Protein AF-A0A9W5MYP1-F1 (afdb_monomer_lite)

Structure (mmCIF, N/CA/C/O backbone):
data_AF-A0A9W5MYP1-F1
#
_entry.id   AF-A0A9W5MYP1-F1
#
loop_
_atom_site.group_PDB
_atom_site.id
_atom_site.type_symbol
_atom_site.label_atom_id
_atom_site.label_alt_id
_atom_site.label_comp_id
_atom_site.label_asym_id
_atom_site.label_entity_id
_atom_site.label_seq_id
_atom_site.pdbx_PDB_ins_code
_atom_site.Cartn_x
_atom_site.Cartn_y
_atom_site.Cartn_z
_atom_site.occupancy
_atom_site.B_iso_or_equiv
_atom_site.auth_seq_id
_atom_site.auth_comp_id
_atom_site.auth_asym_id
_atom_site.auth_atom_id
_atom_site.pdbx_PDB_model_num
ATOM 1 N N . MET A 1 1 ? 9.609 -10.926 -17.721 1.00 59.53 1 MET A N 1
ATOM 2 C CA . MET A 1 1 ? 8.706 -9.808 -17.375 1.00 59.53 1 MET A CA 1
ATOM 3 C C . MET A 1 1 ? 7.378 -10.459 -17.028 1.00 59.53 1 MET A C 1
ATOM 5 O O . MET A 1 1 ? 7.058 -11.443 -17.684 1.00 59.53 1 MET A O 1
ATOM 9 N N . GLY A 1 2 ? 6.743 -10.070 -15.922 1.00 81.56 2 GLY A N 1
ATOM 10 C CA . GLY A 1 2 ? 5.515 -10.714 -15.462 1.00 81.56 2 GLY A CA 1
ATOM 11 C C . GLY A 1 2 ? 4.616 -9.773 -14.664 1.00 81.56 2 GLY A C 1
ATOM 12 O O . GLY A 1 2 ? 4.998 -8.646 -14.314 1.00 81.56 2 GLY A O 1
ATOM 13 N N . VAL A 1 3 ? 3.428 -10.284 -14.363 1.00 90.88 3 VAL A N 1
ATOM 14 C CA . VAL A 1 3 ? 2.379 -9.651 -13.561 1.00 90.88 3 VAL A CA 1
ATOM 15 C C . VAL A 1 3 ? 2.261 -10.429 -12.252 1.00 90.88 3 VAL A C 1
ATOM 17 O O . VAL A 1 3 ? 2.368 -11.656 -12.259 1.00 90.88 3 VAL A O 1
ATOM 20 N N . VAL A 1 4 ? 2.078 -9.734 -11.129 1.00 93.31 4 VAL A N 1
ATOM 21 C CA . VAL A 1 4 ? 1.763 -10.394 -9.854 1.00 93.31 4 VAL A CA 1
ATOM 22 C C . VAL A 1 4 ? 0.317 -10.868 -9.914 1.00 93.31 4 VAL A C 1
ATOM 24 O O . VAL A 1 4 ? -0.579 -10.055 -10.133 1.00 93.31 4 VAL A O 1
ATOM 27 N N . VAL A 1 5 ? 0.095 -12.165 -9.718 1.00 93.94 5 VAL A N 1
ATOM 28 C CA . VAL A 1 5 ? -1.246 -12.747 -9.605 1.00 93.94 5 VAL A CA 1
ATOM 29 C C . VAL A 1 5 ? -1.619 -12.772 -8.131 1.00 93.94 5 VAL A C 1
ATOM 31 O O . VAL A 1 5 ? -0.895 -13.348 -7.323 1.00 93.94 5 VAL A O 1
ATOM 34 N N . PHE A 1 6 ? -2.723 -12.122 -7.776 1.00 94.44 6 PHE A N 1
ATOM 35 C CA . PHE A 1 6 ? -3.171 -12.058 -6.392 1.00 94.44 6 PHE A CA 1
ATOM 36 C C . PHE A 1 6 ? -3.634 -13.429 -5.884 1.00 94.44 6 PHE A C 1
ATOM 38 O O . PHE A 1 6 ? -4.439 -14.095 -6.535 1.00 94.44 6 PHE A O 1
ATOM 45 N N . ASN A 1 7 ? -3.144 -13.823 -4.705 1.00 94.75 7 ASN A N 1
ATOM 46 C CA . ASN A 1 7 ? -3.626 -14.985 -3.969 1.00 94.75 7 ASN A CA 1
ATOM 47 C C . ASN A 1 7 ? -4.277 -14.537 -2.643 1.00 94.75 7 ASN A C 1
ATOM 49 O O . ASN A 1 7 ? -3.558 -14.109 -1.730 1.00 94.75 7 ASN A O 1
ATOM 53 N N . PRO A 1 8 ? -5.613 -14.656 -2.506 1.00 94.44 8 PRO A N 1
ATOM 54 C CA . PRO A 1 8 ? -6.326 -14.310 -1.279 1.00 94.44 8 PRO A CA 1
ATOM 55 C C . PRO A 1 8 ? -5.826 -15.055 -0.037 1.00 94.44 8 PRO A C 1
ATOM 57 O O . PRO A 1 8 ? -5.779 -14.469 1.045 1.00 94.44 8 PRO A O 1
ATOM 60 N N . ASP A 1 9 ? -5.424 -16.319 -0.176 1.00 95.19 9 ASP A N 1
ATOM 61 C CA . ASP A 1 9 ? -5.017 -17.141 0.965 1.00 95.19 9 ASP A CA 1
ATOM 62 C C . ASP A 1 9 ? -3.676 -16.670 1.531 1.00 95.19 9 ASP A C 1
ATOM 64 O O . ASP A 1 9 ? -3.543 -16.501 2.740 1.00 95.19 9 ASP A O 1
ATOM 68 N N . THR A 1 10 ? -2.726 -16.304 0.666 1.00 93.88 10 THR A N 1
ATOM 69 C CA . THR A 1 10 ? -1.453 -15.702 1.091 1.00 93.88 10 THR A CA 1
ATOM 70 C C . THR A 1 10 ? -1.673 -14.387 1.840 1.00 93.88 10 THR A C 1
ATOM 72 O O . THR A 1 10 ? -1.019 -14.124 2.849 1.00 93.88 10 THR A O 1
ATOM 75 N N . PHE A 1 11 ? -2.621 -13.557 1.393 1.00 94.75 11 PHE A N 1
ATOM 76 C CA . PHE A 1 11 ? -2.950 -12.322 2.106 1.00 94.75 11 PHE A CA 1
ATOM 77 C C . PHE A 1 11 ? -3.516 -12.602 3.504 1.00 94.75 11 PHE A C 1
ATOM 79 O O . PHE A 1 11 ? -3.139 -11.927 4.462 1.00 94.75 11 PHE A O 1
ATOM 86 N N . ARG A 1 12 ? -4.378 -13.615 3.637 1.00 95.50 12 ARG A N 1
ATOM 87 C CA . ARG A 1 12 ? -4.944 -14.042 4.927 1.00 95.50 12 ARG A CA 1
ATOM 88 C C . ARG A 1 12 ? -3.900 -14.659 5.853 1.00 95.50 12 ARG A C 1
ATOM 90 O O . ARG A 1 12 ? -3.951 -14.412 7.050 1.00 95.50 12 ARG A O 1
ATOM 97 N N . GLU A 1 13 ? -2.941 -15.412 5.325 1.00 95.44 13 GLU A N 1
ATOM 98 C CA . GLU A 1 13 ? -1.829 -15.959 6.113 1.00 95.44 13 GLU A CA 1
ATOM 99 C C . GLU A 1 13 ? -0.949 -14.848 6.700 1.00 95.44 13 GLU A C 1
ATOM 101 O O . GLU A 1 13 ? -0.557 -14.907 7.866 1.00 95.44 13 GLU A O 1
ATOM 106 N N . ILE A 1 14 ? -0.668 -13.807 5.911 1.00 94.31 14 ILE A N 1
ATOM 107 C CA . ILE A 1 14 ? 0.132 -12.653 6.349 1.00 94.31 14 ILE A CA 1
ATOM 108 C C . ILE A 1 14 ? -0.661 -11.763 7.315 1.00 94.31 14 ILE A C 1
ATOM 110 O O . ILE A 1 14 ? -0.094 -11.203 8.257 1.00 94.31 14 ILE A O 1
ATOM 114 N N . TYR A 1 15 ? -1.968 -11.625 7.091 1.00 94.69 15 TYR A N 1
ATOM 115 C CA . TYR A 1 15 ? -2.864 -10.785 7.880 1.00 94.69 15 TYR A CA 1
ATOM 116 C C . TYR A 1 15 ? -4.089 -11.584 8.367 1.00 94.69 15 TYR A C 1
ATOM 118 O O . TYR A 1 15 ? -5.184 -11.430 7.811 1.00 94.69 15 TYR A O 1
ATOM 126 N N . PRO A 1 16 ? -3.936 -12.394 9.436 1.00 94.81 16 PRO A N 1
ATOM 127 C CA . PRO A 1 16 ? -4.977 -13.311 9.912 1.00 94.81 16 PRO A CA 1
ATOM 128 C C . PRO A 1 16 ? -6.305 -12.646 10.282 1.00 94.81 16 PRO A C 1
ATOM 130 O O . PRO A 1 16 ? -7.350 -13.290 10.243 1.00 94.81 16 PRO A O 1
ATOM 133 N N . GLN A 1 17 ? -6.301 -11.346 10.590 1.00 92.00 17 GLN A N 1
ATOM 134 C CA . GLN A 1 17 ? -7.518 -10.590 10.888 1.00 92.00 17 GLN A CA 1
ATOM 135 C C . GLN A 1 17 ? -8.503 -10.490 9.707 1.00 92.00 17 GLN A C 1
ATOM 137 O O . GLN A 1 17 ? -9.657 -10.133 9.915 1.00 92.00 17 GLN A O 1
ATOM 142 N N . PHE A 1 18 ? -8.075 -10.806 8.479 1.00 93.81 18 PHE A N 1
ATOM 143 C CA . PHE A 1 18 ? -8.933 -10.804 7.288 1.00 93.81 18 PHE A CA 1
ATOM 144 C C . PHE A 1 18 ? -9.399 -12.202 6.864 1.00 93.81 18 PHE A C 1
ATOM 146 O O . PHE A 1 18 ? -9.882 -12.361 5.740 1.00 93.81 18 PHE A O 1
ATOM 153 N N . VAL A 1 19 ? -9.280 -13.217 7.728 1.00 94.50 19 VAL A N 1
ATOM 154 C CA . VAL A 1 19 ? -9.693 -14.595 7.406 1.00 94.50 19 VAL A CA 1
ATOM 155 C C . VAL A 1 19 ? -11.155 -14.673 6.944 1.00 94.50 19 VAL A C 1
ATOM 157 O O . VAL A 1 19 ? -11.438 -15.302 5.927 1.00 94.50 19 VAL A O 1
ATOM 160 N N . ASP A 1 20 ? -12.048 -13.923 7.593 1.00 92.75 20 ASP A N 1
ATOM 161 C CA . ASP A 1 20 ? -13.484 -13.885 7.278 1.00 92.75 20 ASP A CA 1
ATOM 162 C C . ASP A 1 20 ? -13.844 -12.869 6.179 1.00 92.75 20 ASP A C 1
ATOM 164 O O . ASP A 1 20 ? -15.011 -12.694 5.824 1.00 92.75 20 ASP A O 1
ATOM 168 N N . THR A 1 21 ? -12.855 -12.159 5.625 1.00 93.12 21 THR A N 1
ATOM 169 C CA . THR A 1 21 ? -13.111 -11.157 4.585 1.00 93.12 21 THR A CA 1
ATOM 170 C C . THR A 1 21 ? -13.439 -11.847 3.258 1.00 93.12 21 THR A C 1
ATOM 172 O O . THR A 1 21 ? -12.641 -12.664 2.784 1.00 93.12 21 THR A O 1
ATOM 175 N N . PRO A 1 22 ? -14.577 -11.520 2.613 1.00 94.00 22 PRO A N 1
ATOM 176 C CA . PRO A 1 22 ? -14.968 -12.151 1.357 1.00 94.00 22 PRO A CA 1
ATOM 177 C C . PRO A 1 22 ? -13.987 -11.805 0.232 1.00 94.00 22 PRO A C 1
ATOM 179 O O . PRO A 1 22 ? -13.512 -10.671 0.147 1.00 94.00 22 PRO A O 1
ATOM 182 N N . ASN A 1 23 ? -13.747 -12.758 -0.678 1.00 94.44 23 ASN A N 1
ATOM 183 C CA . ASN A 1 23 ? -12.794 -12.591 -1.786 1.00 94.44 23 ASN A CA 1
ATOM 184 C C . ASN A 1 23 ? -13.077 -11.331 -2.614 1.00 94.44 23 ASN A C 1
ATOM 186 O O . ASN A 1 23 ? -12.154 -10.592 -2.916 1.00 94.44 23 ASN A O 1
ATOM 190 N N . VAL A 1 24 ? -14.353 -11.014 -2.860 1.00 93.62 24 VAL A N 1
ATOM 191 C CA . VAL A 1 24 ? -14.766 -9.807 -3.599 1.00 93.62 24 VAL A CA 1
ATOM 192 C C . VAL A 1 24 ? -14.184 -8.523 -2.995 1.00 93.62 24 VAL A C 1
ATOM 194 O O . VAL A 1 24 ? -13.802 -7.614 -3.727 1.00 93.62 24 VAL A O 1
ATOM 197 N N . ARG A 1 25 ? -14.091 -8.434 -1.661 1.00 93.12 25 ARG A N 1
ATOM 198 C CA . ARG A 1 25 ? -13.509 -7.266 -0.985 1.00 93.12 25 ARG A CA 1
ATOM 199 C C . ARG A 1 25 ? -11.982 -7.249 -1.103 1.00 93.12 25 ARG A C 1
ATOM 201 O O . ARG A 1 25 ? -11.408 -6.185 -1.305 1.00 93.12 25 ARG A O 1
ATOM 208 N N . LEU A 1 26 ? -11.336 -8.412 -1.021 1.00 95.00 26 LEU A N 1
ATOM 209 C CA . LEU A 1 26 ? -9.889 -8.531 -1.224 1.00 95.00 26 LEU A CA 1
ATOM 210 C C . LEU A 1 26 ? -9.494 -8.160 -2.661 1.00 95.00 26 LEU A C 1
ATOM 212 O O . LEU A 1 26 ? -8.566 -7.378 -2.853 1.00 95.00 26 LEU A O 1
ATOM 216 N N . ASP A 1 27 ? -10.246 -8.643 -3.649 1.00 95.19 27 ASP A N 1
ATOM 217 C CA . ASP A 1 27 ? -10.046 -8.332 -5.067 1.00 95.19 27 ASP A CA 1
ATOM 218 C C . ASP A 1 27 ? -10.239 -6.837 -5.343 1.00 95.19 27 ASP A C 1
ATOM 220 O O . ASP A 1 27 ? -9.474 -6.235 -6.097 1.00 95.19 27 ASP A O 1
ATOM 224 N N . TRP A 1 28 ? -11.219 -6.210 -4.685 1.00 94.69 28 TRP A N 1
ATOM 225 C CA . TRP A 1 28 ? -11.437 -4.768 -4.769 1.00 94.69 28 TRP A CA 1
ATOM 226 C 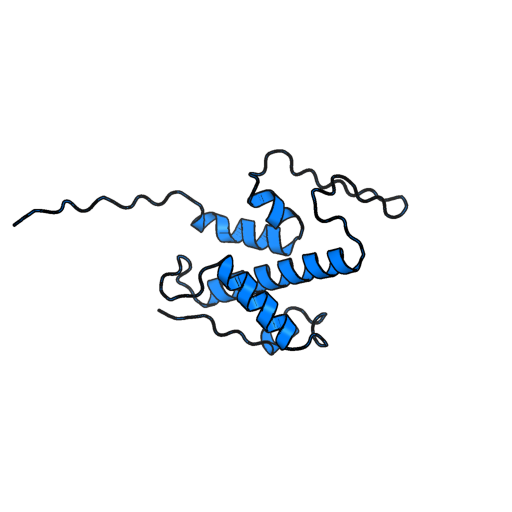C . TRP A 1 28 ? -10.221 -3.972 -4.277 1.00 94.69 28 TRP A C 1
ATOM 228 O O . TRP A 1 28 ? -9.723 -3.095 -4.989 1.00 94.69 28 TRP A O 1
ATOM 238 N N . TRP A 1 29 ? -9.691 -4.303 -3.097 1.00 95.69 29 TRP A N 1
ATOM 239 C CA . TRP A 1 29 ? -8.489 -3.647 -2.575 1.00 95.69 29 TRP A CA 1
ATOM 240 C C . TRP A 1 29 ? -7.252 -3.920 -3.428 1.00 95.69 29 TRP A C 1
ATOM 242 O O . TRP A 1 29 ? -6.419 -3.025 -3.588 1.00 95.69 29 TRP A O 1
ATOM 252 N N . PHE A 1 30 ? -7.121 -5.123 -3.993 1.00 97.00 30 PHE A N 1
ATOM 253 C CA . PHE A 1 30 ? -6.023 -5.439 -4.903 1.00 97.00 30 PHE A CA 1
ATOM 254 C C . PHE A 1 30 ? -6.097 -4.584 -6.172 1.00 97.00 30 PHE A C 1
ATOM 256 O O . PHE A 1 30 ? -5.123 -3.911 -6.505 1.00 97.00 30 PHE A O 1
ATOM 263 N N . ALA A 1 31 ? -7.267 -4.500 -6.810 1.00 95.88 31 ALA A N 1
ATOM 264 C CA . ALA A 1 31 ? -7.473 -3.655 -7.984 1.00 95.88 31 ALA A CA 1
ATOM 265 C C . ALA A 1 31 ? -7.155 -2.178 -7.690 1.00 95.88 31 ALA A C 1
ATOM 267 O O . ALA A 1 31 ? -6.500 -1.501 -8.484 1.00 95.88 31 ALA A O 1
ATOM 268 N N . GLN A 1 32 ? -7.549 -1.669 -6.517 1.00 94.19 32 GLN A N 1
ATOM 269 C CA . GLN A 1 32 ? -7.169 -0.324 -6.076 1.00 94.19 32 GLN A CA 1
ATOM 270 C C . GLN A 1 32 ? -5.650 -0.187 -5.887 1.00 94.19 32 GLN A C 1
ATOM 272 O O . GLN A 1 32 ? -5.068 0.809 -6.322 1.00 94.19 32 GLN A O 1
ATOM 277 N N . ALA A 1 33 ? -4.982 -1.175 -5.288 1.00 96.00 33 ALA A N 1
ATOM 278 C CA . ALA A 1 33 ? -3.529 -1.175 -5.125 1.00 96.00 33 ALA A CA 1
ATOM 279 C C . ALA A 1 33 ? -2.793 -1.140 -6.478 1.00 96.00 33 ALA A C 1
ATOM 281 O O . ALA A 1 33 ? -1.814 -0.403 -6.618 1.00 96.00 33 ALA A O 1
ATOM 282 N N . GLU A 1 34 ? -3.295 -1.841 -7.497 1.00 95.31 34 GLU A N 1
ATOM 283 C CA . GLU A 1 34 ? -2.733 -1.824 -8.856 1.00 95.31 34 GLU A CA 1
ATOM 284 C C . GLU A 1 34 ? -2.815 -0.446 -9.533 1.00 95.31 34 GLU A C 1
ATOM 286 O O . GLU A 1 34 ? -1.964 -0.106 -10.361 1.00 95.31 34 GLU A O 1
ATOM 291 N N . THR A 1 35 ? -3.786 0.397 -9.158 1.00 92.50 35 THR A N 1
ATOM 292 C CA . THR A 1 35 ? -3.841 1.788 -9.650 1.00 92.50 35 THR A CA 1
ATOM 293 C C . THR A 1 35 ? -2.735 2.667 -9.065 1.00 92.50 35 THR A C 1
ATOM 295 O O . THR A 1 35 ? -2.285 3.617 -9.709 1.00 92.50 35 THR A O 1
ATOM 298 N N . LEU A 1 36 ? -2.270 2.350 -7.852 1.00 92.12 36 LEU A N 1
ATOM 299 C CA . LEU A 1 36 ? -1.208 3.084 -7.160 1.00 92.12 36 LEU A CA 1
ATOM 300 C C . LEU A 1 36 ? 0.182 2.568 -7.541 1.00 92.12 36 LEU A C 1
ATOM 302 O O . LEU A 1 36 ? 1.133 3.351 -7.628 1.00 92.12 36 LEU A O 1
ATOM 306 N N . LEU A 1 37 ? 0.302 1.261 -7.777 1.00 93.62 37 LEU A N 1
ATOM 307 C CA . LEU A 1 37 ? 1.519 0.600 -8.222 1.00 93.62 37 LEU A CA 1
ATOM 308 C C . LEU A 1 37 ? 1.234 -0.217 -9.479 1.00 93.62 37 LEU A C 1
ATOM 310 O O . LEU A 1 37 ? 0.607 -1.268 -9.419 1.00 93.62 37 LEU A O 1
ATOM 314 N N . ASN A 1 38 ? 1.783 0.236 -10.607 1.00 92.94 38 ASN A N 1
ATOM 315 C CA . ASN A 1 38 ? 1.640 -0.450 -11.886 1.00 92.94 38 ASN A CA 1
ATOM 316 C C . ASN A 1 38 ? 2.067 -1.928 -11.770 1.00 92.94 38 ASN A C 1
ATOM 318 O O . ASN A 1 38 ? 3.242 -2.211 -11.514 1.00 92.94 38 ASN A O 1
ATOM 322 N N . ASN A 1 39 ? 1.128 -2.849 -11.996 1.00 93.88 39 ASN A N 1
ATOM 323 C CA . ASN A 1 39 ? 1.368 -4.292 -11.980 1.00 93.88 39 ASN A CA 1
ATOM 324 C C . ASN A 1 39 ? 1.616 -4.896 -13.374 1.00 93.88 39 ASN A C 1
ATOM 326 O O . ASN A 1 39 ? 1.812 -6.098 -13.519 1.00 93.88 39 ASN A O 1
ATOM 330 N N . THR A 1 40 ? 1.682 -4.073 -14.416 1.00 92.56 40 THR A N 1
ATOM 331 C CA . THR A 1 40 ? 2.039 -4.550 -15.753 1.00 92.56 40 THR A CA 1
ATOM 332 C C . THR A 1 40 ? 3.536 -4.825 -15.880 1.00 92.56 40 THR A C 1
ATOM 334 O O . THR A 1 40 ? 4.380 -4.402 -15.084 1.00 92.56 40 THR A O 1
ATOM 337 N N . ASP A 1 41 ? 3.885 -5.463 -16.984 1.00 88.44 41 ASP A N 1
ATOM 338 C CA . ASP A 1 41 ? 5.244 -5.669 -17.470 1.00 88.44 41 ASP A CA 1
ATOM 339 C C . ASP A 1 41 ? 6.097 -4.382 -17.548 1.00 88.44 41 ASP A C 1
ATOM 341 O O . ASP A 1 41 ? 7.320 -4.386 -17.334 1.00 88.44 41 ASP A O 1
ATOM 345 N N . CYS A 1 42 ? 5.444 -3.240 -17.760 1.00 87.75 42 CYS A N 1
ATOM 346 C CA . CYS A 1 42 ? 6.073 -1.925 -17.812 1.00 87.75 42 CYS A CA 1
ATOM 347 C C . CYS A 1 42 ? 6.361 -1.319 -16.426 1.00 87.75 42 CYS A C 1
ATOM 349 O O . CYS A 1 42 ? 6.900 -0.215 -16.355 1.00 87.75 42 CYS A O 1
ATOM 351 N N . SER A 1 43 ? 6.056 -2.017 -15.326 1.00 90.75 43 SER A N 1
ATOM 352 C CA . SER A 1 43 ? 6.309 -1.520 -13.969 1.00 90.75 43 SER A CA 1
ATOM 353 C C . SER A 1 43 ? 7.775 -1.147 -13.739 1.00 90.75 43 SER A C 1
ATOM 355 O O . SER A 1 43 ? 8.695 -1.778 -14.271 1.00 90.75 43 SER A O 1
ATOM 357 N N . ILE A 1 44 ? 7.997 -0.138 -12.897 1.00 89.06 44 ILE A N 1
ATOM 358 C CA . ILE A 1 44 ? 9.331 0.267 -12.439 1.00 89.06 44 ILE A CA 1
ATOM 359 C C . ILE A 1 44 ? 9.941 -0.759 -11.471 1.00 89.06 44 ILE A C 1
ATOM 361 O O . ILE A 1 44 ? 11.167 -0.882 -11.391 1.00 89.06 44 ILE A O 1
ATOM 365 N N . VAL A 1 45 ? 9.088 -1.510 -10.769 1.00 92.31 45 VAL A N 1
ATOM 366 C CA . VAL A 1 45 ? 9.470 -2.585 -9.852 1.00 92.31 45 VAL A CA 1
ATOM 367 C C . VAL A 1 45 ? 9.568 -3.871 -10.666 1.00 92.31 45 VAL A C 1
ATOM 369 O O . VAL A 1 45 ? 8.554 -4.467 -11.033 1.00 92.31 45 VAL A O 1
ATOM 372 N N . LYS A 1 46 ? 10.794 -4.252 -11.037 1.00 91.12 46 LYS A N 1
ATOM 373 C CA . LYS A 1 46 ? 11.048 -5.398 -11.927 1.00 91.12 46 LYS A CA 1
ATOM 374 C C . LYS A 1 46 ? 11.069 -6.748 -11.212 1.00 91.12 46 LYS A C 1
ATOM 376 O O . LYS A 1 46 ? 10.735 -7.741 -11.847 1.00 91.12 46 LYS A O 1
ATOM 381 N N . ASP A 1 47 ? 11.422 -6.778 -9.929 1.00 93.31 47 ASP A N 1
ATOM 382 C CA . ASP A 1 47 ? 11.297 -7.982 -9.107 1.00 93.31 47 ASP A CA 1
ATOM 383 C C . ASP A 1 47 ? 9.823 -8.205 -8.736 1.00 93.31 47 ASP A C 1
ATOM 385 O O . ASP A 1 47 ? 9.185 -7.332 -8.142 1.00 93.31 47 ASP A O 1
ATOM 389 N N . LEU A 1 48 ? 9.286 -9.368 -9.108 1.00 93.31 48 LEU A N 1
ATOM 390 C CA . LEU A 1 48 ? 7.903 -9.745 -8.816 1.00 93.31 48 LEU A CA 1
ATOM 391 C C . LEU A 1 48 ? 7.678 -9.945 -7.320 1.00 93.31 48 LEU A C 1
ATOM 393 O O . LEU A 1 48 ? 6.645 -9.519 -6.817 1.00 93.31 48 LEU A O 1
ATOM 397 N N . SER A 1 49 ? 8.663 -10.492 -6.604 1.00 94.00 49 SER A N 1
ATOM 398 C CA . SER A 1 49 ? 8.550 -10.716 -5.159 1.00 94.00 49 SER A CA 1
ATOM 399 C C . SER A 1 49 ? 8.501 -9.388 -4.405 1.00 94.00 49 SER A C 1
ATOM 401 O O . SER A 1 49 ? 7.761 -9.223 -3.439 1.00 94.00 49 SER A O 1
ATOM 403 N N . GLU A 1 50 ? 9.300 -8.405 -4.834 1.00 95.06 50 GLU A N 1
ATOM 404 C CA . GLU A 1 50 ? 9.224 -7.047 -4.293 1.00 95.06 50 GLU A CA 1
ATOM 405 C C . GLU A 1 50 ? 7.881 -6.391 -4.624 1.00 95.06 50 GLU A C 1
ATOM 407 O O . GLU A 1 50 ? 7.255 -5.798 -3.744 1.00 95.06 50 GLU A O 1
ATOM 412 N N . ARG A 1 51 ? 7.414 -6.515 -5.870 1.00 95.69 51 ARG A N 1
ATOM 413 C CA . ARG A 1 51 ? 6.143 -5.921 -6.293 1.00 95.69 51 ARG A CA 1
ATOM 414 C C . ARG A 1 51 ? 4.961 -6.494 -5.515 1.00 95.69 51 ARG A C 1
ATOM 416 O O . ARG A 1 51 ? 4.113 -5.725 -5.076 1.00 95.69 51 ARG A O 1
ATOM 423 N N . GLU A 1 52 ? 4.933 -7.804 -5.309 1.00 95.81 52 GLU A N 1
ATOM 424 C CA . GLU A 1 52 ? 3.903 -8.485 -4.528 1.00 95.81 52 GLU A CA 1
ATOM 425 C C . GLU A 1 52 ? 3.852 -7.956 -3.093 1.00 95.81 52 GLU A C 1
ATOM 427 O O . GLU A 1 52 ? 2.796 -7.514 -2.640 1.00 95.81 52 GLU A O 1
ATOM 432 N N . ARG A 1 53 ? 5.001 -7.871 -2.409 1.00 95.69 53 ARG A N 1
ATOM 433 C CA . ARG A 1 53 ? 5.074 -7.299 -1.051 1.00 95.69 53 ARG A CA 1
ATOM 434 C C . ARG A 1 53 ? 4.559 -5.861 -0.999 1.00 95.69 53 ARG A C 1
ATOM 436 O O . ARG A 1 53 ? 3.851 -5.489 -0.067 1.00 95.69 53 ARG A O 1
ATOM 443 N N . LEU A 1 54 ? 4.909 -5.045 -1.993 1.00 96.38 54 LEU A N 1
ATOM 444 C CA . LEU A 1 54 ? 4.452 -3.659 -2.076 1.00 96.38 54 LEU A CA 1
ATOM 445 C C . LEU A 1 54 ? 2.935 -3.560 -2.307 1.00 96.38 54 LEU A C 1
ATOM 447 O O . LEU A 1 54 ? 2.286 -2.733 -1.668 1.00 96.38 54 LEU A O 1
ATOM 451 N N . LEU A 1 55 ? 2.365 -4.408 -3.169 1.00 96.69 55 LEU A N 1
ATOM 452 C CA . LEU A 1 55 ? 0.916 -4.484 -3.392 1.00 96.69 55 LEU A CA 1
ATOM 453 C C . LEU A 1 55 ? 0.181 -4.949 -2.127 1.00 96.69 55 LEU A C 1
ATOM 455 O O . LEU A 1 55 ? -0.810 -4.332 -1.746 1.00 96.69 55 LEU A O 1
ATOM 459 N N . MET A 1 56 ? 0.700 -5.951 -1.412 1.00 96.81 56 MET A N 1
ATOM 460 C CA . MET A 1 56 ? 0.126 -6.411 -0.139 1.00 96.81 56 MET A CA 1
ATOM 461 C C . MET A 1 56 ? 0.128 -5.313 0.937 1.00 96.81 56 MET A C 1
ATOM 463 O O . MET A 1 56 ? -0.861 -5.147 1.653 1.00 96.81 56 MET A O 1
ATOM 467 N N . LEU A 1 57 ? 1.199 -4.512 1.024 1.00 96.62 57 LEU A N 1
ATOM 468 C CA . LEU A 1 57 ? 1.253 -3.353 1.926 1.00 96.62 57 LEU A CA 1
ATOM 469 C C . LEU A 1 57 ? 0.205 -2.289 1.569 1.00 96.62 57 LEU A C 1
ATOM 471 O O . LEU A 1 57 ? -0.416 -1.719 2.469 1.00 96.62 57 LEU A O 1
ATOM 475 N N . LEU A 1 58 ? -0.008 -2.029 0.275 1.00 96.31 58 LEU A N 1
ATOM 476 C CA . LEU A 1 58 ? -1.045 -1.106 -0.197 1.00 96.31 58 LEU A CA 1
ATOM 477 C C . LEU A 1 58 ? -2.449 -1.613 0.127 1.00 96.31 58 LEU A C 1
ATOM 479 O O . LEU A 1 58 ? -3.255 -0.849 0.651 1.00 96.31 58 LEU A O 1
ATOM 483 N N . MET A 1 59 ? -2.727 -2.893 -0.119 1.00 97.06 59 MET A N 1
ATOM 484 C CA . MET A 1 59 ? -4.006 -3.504 0.246 1.00 97.06 59 MET A CA 1
ATOM 485 C C . MET A 1 59 ? -4.282 -3.364 1.741 1.00 97.06 59 MET A C 1
ATOM 487 O O . MET A 1 59 ? -5.355 -2.914 2.135 1.00 97.06 59 MET A O 1
ATOM 491 N N . ARG A 1 60 ? -3.297 -3.678 2.593 1.00 96.56 60 ARG A N 1
ATOM 492 C CA . ARG A 1 60 ? -3.454 -3.538 4.044 1.00 96.56 60 ARG A CA 1
ATOM 493 C C . ARG A 1 60 ? -3.682 -2.086 4.466 1.00 96.56 60 ARG A C 1
ATOM 495 O O . ARG A 1 60 ? -4.460 -1.841 5.392 1.00 96.56 60 ARG A O 1
ATOM 502 N N . HIS A 1 61 ? -3.012 -1.138 3.808 1.00 95.31 61 HIS A N 1
ATOM 503 C CA . HIS A 1 61 ? -3.229 0.288 4.030 1.00 95.31 61 HIS A CA 1
ATOM 504 C C . HIS A 1 61 ? -4.663 0.703 3.686 1.00 95.31 61 HIS A C 1
ATOM 506 O O . HIS A 1 61 ? -5.273 1.402 4.493 1.00 95.31 61 HIS A O 1
ATOM 512 N N . LEU A 1 62 ? -5.196 0.268 2.541 1.00 94.06 62 LEU A N 1
ATOM 513 C CA . LEU A 1 62 ? -6.573 0.544 2.123 1.00 94.06 62 LEU A CA 1
ATOM 514 C C . LEU A 1 62 ? -7.582 -0.061 3.102 1.00 94.06 62 LEU A C 1
ATOM 516 O O . LEU A 1 62 ? -8.443 0.658 3.595 1.00 94.06 62 LEU A O 1
ATOM 520 N N . ALA A 1 63 ? -7.394 -1.323 3.490 1.00 94.38 63 ALA A N 1
ATOM 521 C CA . ALA A 1 63 ? -8.236 -1.974 4.490 1.00 94.38 63 ALA A CA 1
ATOM 522 C C . ALA A 1 63 ? -8.254 -1.209 5.828 1.00 94.38 63 ALA A C 1
ATOM 524 O O . ALA A 1 63 ? -9.309 -1.025 6.418 1.00 94.38 63 ALA A O 1
ATOM 525 N N . ALA A 1 64 ? -7.106 -0.689 6.282 1.00 92.00 64 ALA A N 1
ATOM 526 C CA . ALA A 1 64 ? -7.034 0.134 7.495 1.00 92.00 64 ALA A CA 1
ATOM 527 C C . ALA A 1 64 ? -7.751 1.487 7.368 1.00 92.00 64 ALA A C 1
ATOM 529 O O . ALA A 1 64 ? -8.196 2.043 8.372 1.00 92.00 64 ALA A O 1
ATOM 530 N N . LEU A 1 65 ? -7.805 2.061 6.164 1.00 90.38 65 LEU A N 1
ATOM 531 C CA . LEU A 1 65 ? -8.559 3.290 5.924 1.00 90.38 65 LEU A CA 1
ATOM 532 C C . LEU A 1 65 ? -10.065 3.015 5.933 1.00 90.38 65 LEU A C 1
ATOM 534 O O . LEU A 1 65 ? -10.796 3.783 6.554 1.00 90.38 65 LEU A O 1
ATOM 538 N N . ASP A 1 66 ? -10.501 1.911 5.327 1.00 89.25 66 ASP A N 1
ATOM 539 C CA . ASP A 1 66 ? -11.905 1.486 5.332 1.00 89.25 66 ASP A CA 1
ATOM 540 C C . ASP A 1 66 ? -12.380 1.144 6.755 1.00 89.25 66 ASP A C 1
ATOM 542 O O . ASP A 1 66 ? -13.399 1.666 7.196 1.00 89.25 66 ASP A O 1
ATOM 546 N N . GLU A 1 67 ? -11.591 0.382 7.526 1.00 87.62 67 GLU A N 1
ATOM 547 C CA . GLU A 1 67 ? -11.860 0.074 8.945 1.00 87.62 67 GLU A CA 1
ATOM 548 C C . GLU A 1 67 ? -12.096 1.348 9.777 1.00 87.62 67 GLU A C 1
ATOM 550 O O . GLU A 1 67 ? -12.982 1.394 10.630 1.00 87.62 67 GLU A O 1
ATOM 555 N N . ARG A 1 68 ? -11.314 2.406 9.524 1.00 82.94 68 ARG A N 1
ATOM 556 C CA . ARG A 1 68 ? -11.483 3.702 10.197 1.00 82.94 68 ARG A CA 1
ATOM 557 C C . ARG A 1 68 ? -12.710 4.456 9.709 1.00 82.94 68 ARG A C 1
ATOM 559 O O . ARG A 1 68 ? -13.368 5.101 10.522 1.00 82.94 68 ARG A O 1
ATOM 566 N N . ALA A 1 69 ? -13.005 4.409 8.413 1.00 80.44 69 ALA A N 1
ATOM 567 C CA . ALA A 1 69 ? -14.190 5.046 7.851 1.00 80.44 69 ALA A CA 1
ATOM 568 C C . ALA A 1 69 ? -15.476 4.426 8.428 1.00 80.44 69 ALA A C 1
ATOM 570 O O . ALA A 1 69 ? -16.376 5.163 8.831 1.00 80.44 69 ALA A O 1
ATOM 571 N N . ASP A 1 70 ? -15.517 3.099 8.571 1.00 78.88 70 ASP A N 1
ATOM 572 C CA . ASP A 1 70 ? -16.640 2.361 9.166 1.00 78.88 70 ASP A CA 1
ATOM 573 C C . ASP A 1 70 ? -16.868 2.715 10.648 1.00 78.88 70 ASP A C 1
ATOM 575 O O . ASP A 1 70 ? -17.996 2.689 11.138 1.00 78.88 70 ASP A O 1
ATOM 579 N N . GLN A 1 71 ? -15.814 3.114 11.364 1.00 75.50 71 GLN A N 1
ATOM 580 C CA . GLN A 1 71 ? -15.877 3.573 12.759 1.00 75.50 71 GLN A CA 1
ATOM 581 C C . GLN A 1 71 ? -16.284 5.053 12.900 1.00 75.50 71 GLN A C 1
ATOM 583 O O . GLN A 1 71 ? -16.216 5.615 13.994 1.00 75.50 71 GLN A O 1
ATOM 588 N N . GLY A 1 72 ? -16.693 5.713 11.811 1.00 60.94 72 GLY A N 1
ATOM 589 C CA . GLY A 1 72 ? -17.009 7.144 11.806 1.00 60.94 72 GLY A CA 1
ATOM 590 C C . GLY A 1 72 ? -15.768 8.042 11.826 1.00 60.94 72 GLY A C 1
ATOM 591 O O . GLY A 1 72 ? -15.860 9.225 12.162 1.00 60.94 72 GLY A O 1
ATOM 592 N N . GLY A 1 73 ? -14.599 7.498 11.477 1.00 56.66 73 GLY A N 1
ATOM 593 C CA . GLY A 1 73 ? -13.353 8.241 11.365 1.00 56.66 73 GLY A CA 1
ATOM 594 C C . GLY A 1 73 ? -13.448 9.328 10.297 1.00 56.66 73 GLY A C 1
ATOM 595 O O . GLY A 1 73 ? -13.759 9.068 9.136 1.00 56.66 73 GLY A O 1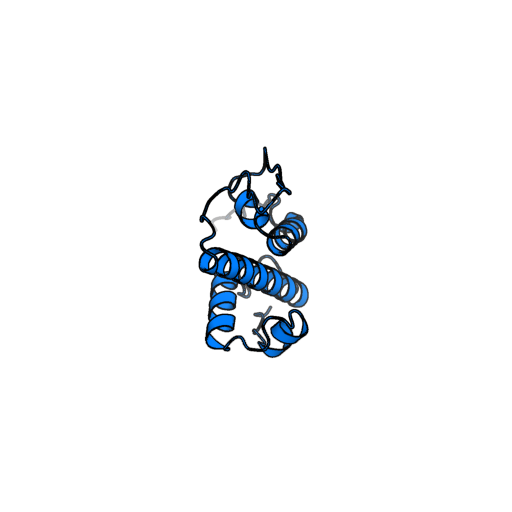
ATOM 596 N N . LEU A 1 74 ? -13.163 10.568 10.695 1.00 47.75 74 LEU A N 1
ATOM 597 C CA . LEU A 1 74 ? -13.148 11.721 9.802 1.00 47.75 74 LEU A CA 1
ATOM 598 C C . LEU A 1 74 ? -12.132 11.490 8.667 1.00 47.75 74 LEU A C 1
ATOM 600 O O . LEU A 1 74 ? -10.935 11.344 8.918 1.00 47.75 74 LEU A O 1
ATOM 604 N N . VAL A 1 75 ? -12.586 11.484 7.411 1.00 48.72 75 VAL A N 1
ATOM 605 C CA . VAL A 1 75 ? -11.700 11.374 6.242 1.00 48.72 75 VAL A CA 1
ATOM 606 C C . VAL A 1 75 ? -10.996 12.722 6.037 1.00 48.72 75 VAL A C 1
ATOM 608 O O . VAL A 1 75 ? -11.552 13.656 5.465 1.00 48.72 75 VAL A O 1
ATOM 611 N N . GLY A 1 76 ? -9.779 12.854 6.567 1.00 53.78 76 GLY A N 1
ATOM 612 C CA . GLY A 1 76 ? -9.002 14.097 6.571 1.00 53.78 76 GLY A CA 1
ATOM 613 C C . GLY A 1 76 ? -7.859 14.056 7.588 1.00 53.78 76 GLY A C 1
ATOM 614 O O . GLY A 1 76 ? -7.713 13.088 8.327 1.00 53.78 76 GLY A O 1
ATOM 615 N N . ARG A 1 77 ? -7.011 15.097 7.628 1.00 47.06 77 ARG A N 1
ATOM 616 C CA . ARG A 1 77 ? -5.917 15.207 8.614 1.00 47.06 77 ARG A CA 1
ATOM 617 C C . ARG A 1 77 ? -6.501 15.227 10.028 1.00 47.06 77 ARG A C 1
ATOM 619 O O . ARG A 1 77 ? -6.926 16.276 10.501 1.00 47.06 77 ARG A O 1
ATOM 626 N N . ILE A 1 78 ? -6.471 14.096 10.717 1.00 47.66 78 ILE A N 1
ATOM 627 C CA . ILE A 1 78 ? -6.705 14.055 12.156 1.00 47.66 78 ILE A CA 1
ATOM 628 C C . ILE A 1 78 ? -5.396 14.499 12.820 1.00 47.66 78 ILE A C 1
ATOM 630 O O . ILE A 1 78 ? -4.466 13.715 12.975 1.00 47.66 78 ILE A O 1
ATOM 634 N N . GLY A 1 79 ? -5.298 15.793 13.140 1.00 40.88 79 GLY A N 1
ATOM 635 C CA . GLY A 1 79 ? -4.205 16.359 13.945 1.00 40.88 79 GLY A CA 1
ATOM 636 C C . GLY A 1 79 ? -4.289 15.988 15.432 1.00 40.88 79 GLY A C 1
ATOM 637 O O . GLY A 1 79 ? -3.347 16.240 16.177 1.00 40.88 79 GLY A O 1
ATOM 638 N N . SER A 1 80 ? -5.402 15.382 15.852 1.00 38.59 80 SER A N 1
ATOM 639 C CA . SER A 1 80 ? -5.635 14.832 17.185 1.00 38.59 80 SER A CA 1
ATOM 640 C C . SER A 1 80 ? -6.874 13.927 17.164 1.00 38.59 80 SER A C 1
ATOM 642 O O . SER A 1 80 ? -7.933 14.335 16.692 1.00 38.59 80 SER A O 1
ATOM 644 N N . ALA A 1 81 ? -6.760 12.703 17.682 1.00 41.91 81 ALA A N 1
ATOM 645 C CA . ALA A 1 81 ? -7.909 11.905 18.111 1.00 41.91 81 ALA A CA 1
ATOM 646 C C . ALA A 1 81 ? -7.849 11.815 19.640 1.00 41.91 81 ALA A C 1
ATOM 648 O O . ALA A 1 81 ? -6.849 11.358 20.192 1.00 41.91 81 ALA A O 1
ATOM 649 N N . THR A 1 82 ? -8.875 12.317 20.330 1.00 36.44 82 THR A N 1
ATOM 650 C CA . THR A 1 82 ? -9.015 12.163 21.783 1.00 36.44 82 THR A CA 1
ATOM 651 C C . THR A 1 82 ? -9.927 10.974 22.042 1.00 36.44 82 THR A C 1
ATOM 653 O O . THR A 1 82 ? -11.145 11.107 22.010 1.00 36.44 82 THR A O 1
ATOM 656 N N . GLU A 1 83 ? -9.336 9.816 22.310 1.00 35.88 83 GLU A N 1
ATOM 657 C CA . GLU A 1 83 ? -10.027 8.667 22.890 1.00 35.88 83 GLU A CA 1
ATOM 658 C C . GLU A 1 83 ? -9.522 8.557 24.334 1.00 35.88 83 GLU A C 1
ATOM 660 O O . GLU A 1 83 ? -8.376 8.191 24.560 1.00 35.88 83 GLU A O 1
ATOM 665 N N . GLY A 1 84 ? -10.308 9.032 25.308 1.00 40.62 84 GLY A N 1
ATOM 666 C CA . GLY A 1 84 ? -10.054 8.873 26.751 1.00 40.62 84 GLY A CA 1
ATOM 667 C C . GLY A 1 84 ? -8.598 9.031 27.232 1.00 40.62 84 GLY A C 1
ATOM 668 O O . GLY A 1 84 ? -7.846 8.068 27.314 1.00 40.62 84 GLY A O 1
ATOM 669 N N . SER A 1 85 ? -8.207 10.232 27.672 1.00 38.31 85 SER A N 1
ATOM 670 C CA . SER A 1 85 ? -6.924 10.548 28.349 1.00 38.31 85 SER A CA 1
ATOM 671 C C . SER A 1 85 ? -5.609 10.267 27.600 1.00 38.31 85 SER A C 1
ATOM 673 O O . SER A 1 85 ? -4.551 10.626 28.115 1.00 38.31 85 SER A O 1
ATOM 675 N N . VAL A 1 86 ? -5.640 9.727 26.377 1.00 36.22 86 VAL A N 1
ATOM 676 C CA . VAL A 1 86 ? -4.435 9.532 25.557 1.00 36.22 86 VAL A CA 1
ATOM 677 C C . VAL A 1 86 ? -4.614 10.203 24.199 1.00 36.22 86 VAL A C 1
ATOM 679 O O . VAL A 1 86 ? -5.247 9.682 23.289 1.00 36.22 86 VAL A O 1
ATOM 682 N N . SER A 1 87 ? -4.045 11.397 24.054 1.00 29.59 87 SER A N 1
ATOM 683 C CA . SER A 1 87 ? -3.906 12.071 22.764 1.00 29.59 87 SER A CA 1
ATOM 684 C C . SER A 1 87 ? -2.608 11.620 22.092 1.00 29.59 87 SER A C 1
ATOM 686 O O . SER A 1 87 ? -1.524 11.991 22.546 1.00 29.59 87 SER A O 1
ATOM 688 N N . VAL A 1 88 ? -2.692 10.845 21.008 1.00 41.12 88 VAL A N 1
ATOM 689 C CA . VAL A 1 88 ? -1.527 10.559 20.153 1.00 41.12 88 VAL A CA 1
ATOM 690 C C . VAL A 1 88 ? -1.494 11.586 19.025 1.00 41.12 88 VAL A C 1
ATOM 692 O O . VAL A 1 88 ? -2.243 11.490 18.055 1.00 41.12 88 VAL A O 1
ATOM 695 N N . SER A 1 89 ? -0.621 12.583 19.158 1.00 38.22 89 SER A N 1
ATOM 696 C CA . SER A 1 89 ? -0.337 13.550 18.095 1.00 38.22 89 SER A CA 1
ATOM 697 C C . SER A 1 89 ? 0.813 13.024 17.239 1.00 38.22 89 SER A C 1
ATOM 699 O O . SER A 1 89 ? 1.974 13.101 17.635 1.00 38.22 89 SER A O 1
ATOM 701 N N . ALA A 1 90 ? 0.504 12.467 16.068 1.00 49.72 90 ALA A N 1
ATOM 702 C CA . ALA A 1 90 ? 1.518 12.152 15.066 1.00 49.72 90 ALA A CA 1
ATOM 703 C C . ALA A 1 90 ? 1.827 13.425 14.262 1.00 49.72 90 ALA A C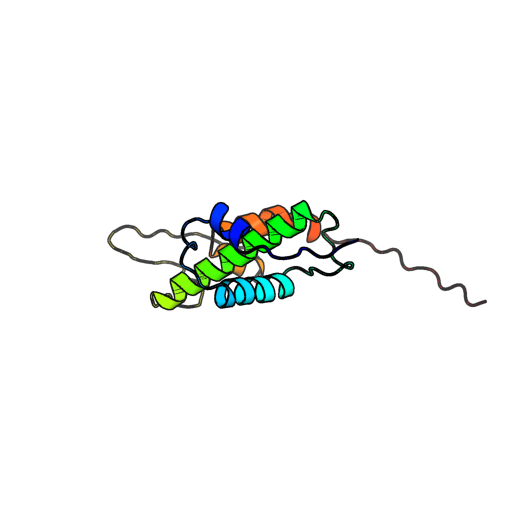 1
ATOM 705 O O . ALA A 1 90 ? 1.066 13.807 13.371 1.00 49.72 90 ALA A O 1
ATOM 706 N N . ASP A 1 91 ? 2.917 14.116 14.608 1.00 45.69 91 ASP A N 1
ATOM 707 C CA . ASP A 1 91 ? 3.371 15.282 13.850 1.00 45.69 91 ASP A CA 1
ATOM 708 C C . ASP A 1 91 ? 3.958 14.832 12.505 1.00 45.69 91 ASP A C 1
ATOM 710 O O . ASP A 1 91 ? 4.870 14.009 12.432 1.00 45.69 91 ASP A O 1
ATOM 714 N N . LEU A 1 92 ? 3.386 15.367 11.430 1.00 50.03 92 LEU A N 1
ATOM 715 C CA . LEU A 1 92 ? 3.782 15.106 10.049 1.00 50.03 92 LEU A CA 1
ATOM 716 C C . LEU A 1 92 ? 4.031 16.411 9.277 1.00 50.03 92 L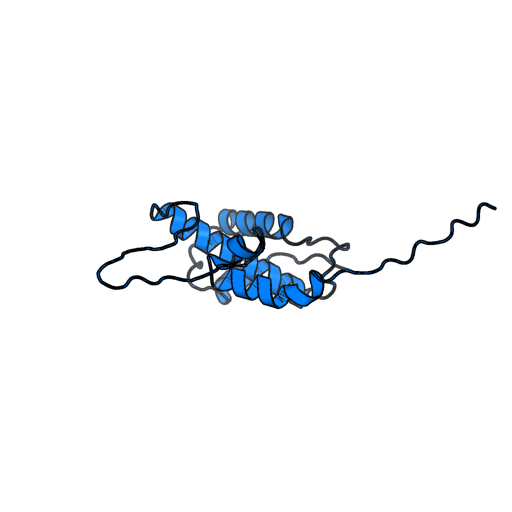EU A C 1
ATOM 718 O O . LEU A 1 92 ? 3.846 16.489 8.056 1.00 50.03 92 LEU A O 1
ATOM 722 N N . SER A 1 93 ? 4.403 17.469 9.997 1.00 41.25 93 SER A N 1
ATOM 723 C CA . SER A 1 93 ? 4.791 18.753 9.421 1.00 41.25 93 SER A CA 1
ATOM 724 C C . SER A 1 93 ? 5.977 18.586 8.449 1.00 41.25 93 SER A C 1
ATOM 726 O O . SER A 1 93 ? 7.029 18.059 8.787 1.00 41.25 93 SER A O 1
ATOM 728 N N . GLY A 1 94 ? 5.789 18.996 7.185 1.00 48.06 94 GLY A N 1
ATOM 729 C CA . GLY A 1 94 ? 6.840 18.993 6.148 1.00 48.06 94 GLY A CA 1
ATOM 730 C C . GLY A 1 94 ? 6.787 17.853 5.120 1.00 48.06 94 GLY A C 1
ATOM 731 O O . GLY A 1 94 ? 7.581 17.828 4.179 1.00 48.06 94 GLY A O 1
ATOM 732 N N . VAL A 1 95 ? 5.836 16.930 5.234 1.00 53.94 95 VAL A N 1
ATOM 733 C CA . VAL A 1 95 ? 5.693 15.803 4.306 1.00 53.94 95 VAL A CA 1
ATOM 734 C C . VAL A 1 95 ? 4.841 16.223 3.094 1.00 53.94 95 VAL A C 1
ATOM 736 O O . VAL A 1 95 ? 3.714 16.685 3.255 1.00 53.94 95 VAL A O 1
ATOM 739 N N . SER A 1 96 ? 5.375 16.094 1.866 1.00 59.72 96 SER A N 1
ATOM 740 C CA . SER A 1 96 ? 4.655 16.450 0.622 1.00 59.72 96 SER A CA 1
ATOM 741 C C . SER A 1 96 ? 3.245 15.833 0.584 1.00 59.72 96 SER A C 1
ATOM 743 O O . SER A 1 96 ? 3.055 14.727 1.085 1.00 59.72 96 SER A O 1
ATOM 745 N N . GLY A 1 97 ? 2.258 16.498 -0.031 1.00 60.66 97 GLY A N 1
ATOM 746 C CA . GLY A 1 97 ? 0.842 16.091 0.054 1.00 60.66 97 GLY A CA 1
ATOM 747 C C . GLY A 1 97 ? 0.548 14.621 -0.295 1.00 60.66 97 GLY A C 1
ATOM 748 O O . GLY A 1 97 ? -0.359 14.028 0.278 1.00 60.66 97 GLY A O 1
ATOM 749 N N . LYS A 1 98 ? 1.357 13.991 -1.162 1.00 65.44 98 LYS A N 1
ATOM 750 C CA . LYS A 1 98 ? 1.250 12.551 -1.472 1.00 65.44 98 LYS A CA 1
ATOM 751 C C . LYS A 1 98 ? 1.727 11.656 -0.327 1.00 65.44 98 LYS A C 1
ATOM 753 O O . LYS A 1 98 ? 1.140 10.613 -0.080 1.00 65.44 98 LYS A O 1
ATOM 758 N N . ALA A 1 99 ? 2.774 12.061 0.375 1.00 74.81 99 ALA A N 1
ATOM 759 C CA . ALA A 1 99 ? 3.363 11.307 1.471 1.00 74.81 99 ALA A CA 1
ATOM 760 C C . ALA A 1 99 ? 2.517 11.382 2.758 1.00 74.81 99 ALA A C 1
ATOM 762 O O . ALA A 1 99 ? 2.513 10.440 3.544 1.00 74.81 99 ALA A O 1
ATOM 763 N N . ALA A 1 100 ? 1.723 12.447 2.923 1.00 82.25 100 ALA A N 1
ATOM 764 C CA . ALA A 1 100 ? 0.780 12.577 4.032 1.00 82.25 100 ALA A CA 1
ATOM 765 C C . ALA A 1 100 ? -0.331 11.508 4.008 1.00 82.25 100 ALA A C 1
ATOM 767 O O . ALA A 1 100 ? -0.765 11.065 5.067 1.00 82.25 100 ALA A O 1
ATOM 768 N N . TRP A 1 101 ? -0.773 11.056 2.825 1.00 86.19 101 TRP A N 1
ATOM 769 C CA . TRP A 1 101 ? -1.796 10.007 2.723 1.00 86.19 101 TRP A CA 1
ATOM 770 C C . TRP A 1 101 ? -1.279 8.657 3.232 1.00 86.19 101 TRP A C 1
ATOM 772 O O . TRP A 1 101 ? -1.910 8.041 4.088 1.00 86.19 101 TRP A O 1
ATOM 782 N N . PHE A 1 102 ? -0.084 8.264 2.781 1.00 89.75 102 PHE A N 1
ATOM 783 C CA . PHE A 1 102 ? 0.591 7.043 3.227 1.00 89.75 102 PHE A CA 1
ATOM 784 C C . PHE A 1 102 ? 0.889 7.048 4.726 1.00 89.75 102 PHE A C 1
ATOM 786 O O . PHE A 1 102 ? 0.912 6.000 5.364 1.00 89.75 102 PHE A O 1
ATOM 793 N N . ALA A 1 103 ? 1.081 8.228 5.306 1.00 88.69 103 ALA A N 1
ATOM 794 C CA . ALA A 1 103 ? 1.362 8.373 6.720 1.00 88.69 103 ALA A CA 1
ATOM 795 C C . ALA A 1 103 ? 0.182 8.096 7.655 1.00 88.69 103 ALA A C 1
ATOM 797 O O . ALA A 1 103 ? 0.365 8.015 8.867 1.00 88.69 103 ALA A O 1
ATOM 798 N N . GLN A 1 104 ? -1.022 7.912 7.114 1.00 85.06 104 GLN A N 1
ATOM 799 C CA . GLN A 1 104 ? -2.197 7.609 7.924 1.00 85.06 104 GLN A CA 1
ATOM 800 C C . GLN A 1 104 ? -2.108 6.230 8.593 1.00 85.06 104 GLN A C 1
ATOM 802 O O . GLN A 1 104 ? -2.769 6.012 9.608 1.00 85.06 104 GLN A O 1
ATOM 807 N N . THR A 1 105 ? -1.309 5.295 8.063 1.00 90.50 105 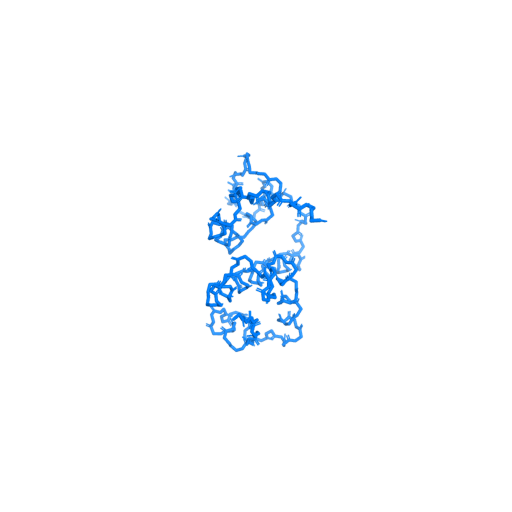THR A N 1
ATOM 808 C CA . THR A 1 105 ? -1.184 3.931 8.600 1.00 90.50 105 THR A CA 1
ATOM 809 C C . THR A 1 105 ? 0.279 3.463 8.619 1.00 90.50 105 THR A C 1
ATOM 811 O O . THR A 1 105 ? 1.078 3.910 7.791 1.00 90.50 105 THR A O 1
ATOM 814 N N . PRO A 1 106 ? 0.660 2.532 9.516 1.00 91.31 106 PRO A N 1
ATOM 815 C CA . PRO A 1 106 ? 2.027 2.004 9.559 1.00 91.31 106 PRO A CA 1
ATOM 816 C C . PRO A 1 106 ? 2.420 1.265 8.269 1.00 91.31 106 PRO A C 1
ATOM 818 O O . PRO A 1 106 ? 3.571 1.333 7.833 1.00 91.31 106 PRO A O 1
ATOM 821 N N . TRP A 1 107 ? 1.467 0.598 7.613 1.00 94.06 107 TRP A N 1
ATOM 822 C CA . TRP A 1 107 ? 1.703 -0.096 6.343 1.00 94.06 107 TRP A CA 1
ATOM 823 C C . TRP A 1 107 ? 1.924 0.883 5.191 1.00 94.06 107 TRP A C 1
ATOM 825 O O . TRP A 1 107 ? 2.832 0.680 4.386 1.00 94.06 107 TRP A O 1
ATOM 835 N N . GLY A 1 108 ? 1.171 1.986 5.161 1.00 92.31 108 GLY A N 1
ATOM 836 C CA . GLY A 1 108 ? 1.382 3.067 4.202 1.00 92.31 108 GLY A CA 1
ATOM 837 C C . GLY A 1 108 ? 2.757 3.725 4.368 1.00 92.31 108 GLY A C 1
ATOM 838 O O . GLY A 1 108 ? 3.468 3.895 3.377 1.00 92.31 108 GLY A O 1
ATOM 839 N N . LEU A 1 109 ? 3.196 4.001 5.603 1.00 91.38 109 LEU A N 1
ATOM 840 C CA . LEU A 1 109 ? 4.551 4.509 5.877 1.00 91.38 109 LEU A CA 1
ATOM 841 C C . LEU A 1 109 ? 5.635 3.529 5.435 1.00 91.38 109 LEU A C 1
ATOM 843 O O . LEU A 1 109 ? 6.628 3.935 4.832 1.00 91.38 109 LEU A O 1
ATOM 847 N N . THR A 1 110 ? 5.434 2.240 5.698 1.00 93.50 110 THR A N 1
ATOM 848 C CA . THR A 1 110 ? 6.374 1.189 5.292 1.00 93.50 110 THR A CA 1
ATOM 849 C C . THR A 1 110 ? 6.483 1.120 3.769 1.00 93.50 110 THR A C 1
ATOM 851 O O . THR A 1 110 ? 7.589 1.159 3.230 1.00 93.50 110 THR A O 1
ATOM 854 N N . TYR A 1 111 ? 5.348 1.120 3.062 1.00 94.69 111 TYR A N 1
ATOM 855 C CA . TYR A 1 111 ? 5.307 1.216 1.602 1.00 94.69 111 TYR A CA 1
ATOM 856 C C . TYR A 1 111 ? 6.027 2.476 1.106 1.00 94.69 111 TYR A C 1
ATOM 858 O O . TYR A 1 111 ? 6.841 2.424 0.177 1.00 94.69 111 TYR A O 1
ATOM 866 N N . TRP A 1 112 ? 5.776 3.620 1.746 1.00 91.75 112 TRP A N 1
ATOM 867 C CA . TRP A 1 112 ? 6.424 4.879 1.404 1.00 91.75 112 TRP A CA 1
ATOM 868 C C . TRP A 1 112 ? 7.941 4.801 1.604 1.00 91.75 112 TRP A C 1
ATOM 870 O O . TRP A 1 112 ? 8.690 5.286 0.758 1.00 91.75 112 TRP A O 1
ATOM 880 N N . GLN A 1 113 ? 8.430 4.160 2.657 1.00 91.62 113 GLN A N 1
ATOM 881 C CA . GLN A 1 113 ? 9.866 4.012 2.863 1.00 91.62 113 GLN A CA 1
ATOM 882 C C . GLN A 1 113 ? 10.495 3.053 1.841 1.00 91.62 113 GLN A C 1
ATOM 884 O O . GLN A 1 113 ? 11.506 3.391 1.225 1.00 91.62 113 GLN A O 1
ATOM 889 N N . MET A 1 114 ? 9.874 1.897 1.590 1.00 92.62 114 MET A N 1
ATOM 890 C CA . MET A 1 114 ? 10.381 0.896 0.638 1.00 92.62 114 MET A CA 1
ATOM 891 C C . MET A 1 114 ? 10.439 1.430 -0.797 1.00 92.62 114 MET A C 1
ATOM 893 O O . MET A 1 114 ? 11.372 1.138 -1.546 1.00 92.62 114 MET A O 1
ATOM 897 N N . 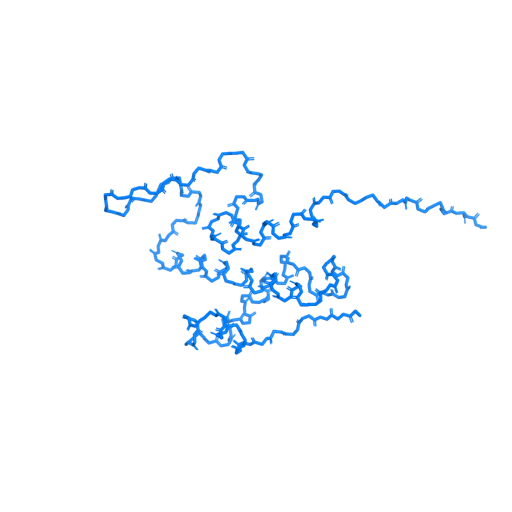THR A 1 115 ? 9.481 2.278 -1.174 1.00 92.50 115 THR A N 1
ATOM 898 C CA . THR A 1 115 ? 9.427 2.867 -2.518 1.00 92.50 115 THR A CA 1
ATOM 899 C C . THR A 1 115 ? 10.324 4.091 -2.707 1.00 92.50 115 THR A C 1
ATOM 901 O O . THR A 1 115 ? 10.388 4.622 -3.817 1.00 92.50 115 THR A O 1
ATOM 904 N N . ALA A 1 116 ? 11.073 4.531 -1.687 1.00 90.25 116 ALA A N 1
ATOM 905 C CA . ALA A 1 116 ? 11.926 5.721 -1.773 1.00 90.25 116 ALA A CA 1
ATOM 906 C C . ALA A 1 116 ? 12.910 5.674 -2.955 1.00 90.25 116 ALA A C 1
ATOM 908 O O . ALA A 1 116 ? 13.036 6.655 -3.689 1.00 90.25 116 ALA A O 1
ATOM 909 N N . LYS A 1 117 ? 13.515 4.506 -3.215 1.00 88.06 117 LYS A N 1
ATOM 910 C CA . LYS A 1 117 ? 14.443 4.280 -4.340 1.00 88.06 117 LYS A CA 1
ATOM 911 C C . LYS A 1 117 ? 13.806 4.452 -5.729 1.00 88.06 117 LYS A C 1
ATOM 913 O O . LYS A 1 117 ? 14.513 4.682 -6.707 1.00 88.06 117 LYS A O 1
ATOM 918 N N . TYR A 1 118 ? 12.481 4.352 -5.834 1.00 88.25 118 TYR A N 1
ATOM 919 C CA . TYR A 1 118 ? 11.736 4.494 -7.091 1.00 88.25 118 TYR A CA 1
ATOM 920 C C . TYR A 1 118 ? 11.213 5.909 -7.338 1.00 88.25 118 TYR A C 1
ATOM 922 O O . TYR A 1 118 ? 10.812 6.215 -8.457 1.00 88.25 118 TYR A O 1
ATOM 930 N N . ARG A 1 119 ? 11.224 6.774 -6.318 1.00 83.25 119 ARG A N 1
ATOM 931 C CA . ARG A 1 119 ? 10.730 8.158 -6.403 1.00 83.25 119 ARG A CA 1
ATOM 932 C C . ARG A 1 119 ? 11.819 9.193 -6.680 1.00 83.25 119 ARG A C 1
ATOM 934 O O . ARG A 1 119 ? 11.522 10.381 -6.754 1.00 83.25 119 ARG A O 1
ATOM 941 N N . ALA A 1 120 ? 13.070 8.758 -6.804 1.00 79.75 120 ALA A N 1
ATOM 942 C CA . ALA A 1 120 ? 14.166 9.617 -7.224 1.00 79.75 120 ALA A CA 1
ATOM 943 C C . ALA A 1 120 ? 14.088 9.900 -8.733 1.00 79.75 120 ALA A C 1
ATOM 945 O O . ALA A 1 120 ? 13.613 9.071 -9.514 1.00 79.75 120 ALA A O 1
ATOM 946 N N . PHE A 1 121 ? 14.579 11.069 -9.143 1.00 73.44 121 PHE A N 1
ATOM 947 C CA . PHE A 1 121 ? 14.663 11.448 -10.550 1.00 73.44 121 PHE A CA 1
ATOM 948 C C . PHE A 1 121 ? 15.485 10.415 -11.337 1.00 73.44 121 PHE A C 1
ATOM 950 O O . PHE A 1 121 ? 16.596 10.065 -10.940 1.00 73.44 121 PHE A O 1
ATOM 957 N N . ARG A 1 122 ? 14.952 9.936 -12.467 1.00 69.38 122 ARG A N 1
ATOM 958 C CA . ARG A 1 122 ? 15.687 9.089 -13.413 1.00 69.38 122 ARG A CA 1
ATOM 959 C C . ARG A 1 122 ? 15.959 9.883 -14.679 1.00 69.38 122 ARG A C 1
ATOM 961 O O . ARG A 1 122 ? 15.028 10.276 -15.376 1.00 69.38 122 ARG A O 1
ATOM 968 N N . TYR A 1 123 ? 17.235 10.096 -14.974 1.00 73.69 123 TYR A N 1
ATOM 969 C CA . TYR A 1 123 ? 17.654 10.708 -16.225 1.00 73.69 123 TYR A CA 1
ATOM 970 C C . TYR A 1 123 ? 17.487 9.702 -17.369 1.00 73.69 123 TYR A C 1
ATOM 972 O O . TYR A 1 123 ? 18.093 8.631 -17.350 1.00 73.69 123 TYR A O 1
ATOM 980 N N . VAL A 1 124 ? 16.658 10.046 -18.353 1.00 74.56 124 VAL A N 1
ATOM 981 C CA . VAL A 1 124 ? 16.557 9.311 -19.617 1.00 74.56 124 VAL A CA 1
ATOM 982 C C . VAL A 1 124 ? 17.287 10.147 -20.668 1.00 74.56 124 VAL A C 1
ATOM 984 O O . VAL A 1 124 ? 16.788 11.219 -21.015 1.00 74.56 124 VAL A O 1
ATOM 987 N N . PRO A 1 125 ? 18.470 9.724 -21.150 1.00 74.25 125 PRO A N 1
ATOM 988 C CA . PRO A 1 125 ? 19.164 10.454 -22.202 1.00 74.25 125 PRO A CA 1
ATOM 989 C C . PRO A 1 125 ? 18.285 10.495 -23.455 1.00 74.25 125 PRO A C 1
ATOM 991 O O . PRO A 1 125 ? 17.809 9.463 -23.929 1.00 74.25 125 PRO A O 1
ATOM 994 N N . GLY A 1 126 ? 18.044 11.699 -23.977 1.00 71.06 126 GLY A N 1
ATOM 995 C CA . GLY A 1 126 ? 17.304 11.884 -25.219 1.00 71.06 126 GLY A CA 1
ATOM 996 C C . GLY A 1 126 ? 18.074 11.257 -26.378 1.00 71.06 126 GLY A C 1
ATOM 997 O O . GLY A 1 126 ? 19.204 11.651 -26.655 1.00 71.06 126 GLY A O 1
ATOM 998 N N . GLY A 1 127 ? 17.479 10.269 -27.046 1.00 67.50 127 GLY A N 1
ATOM 999 C CA . GLY A 1 127 ? 18.052 9.701 -28.260 1.00 67.50 127 GLY A CA 1
ATOM 1000 C C . GLY A 1 127 ? 18.076 10.752 -29.368 1.00 67.50 127 GLY A C 1
ATOM 1001 O O . GLY A 1 127 ? 17.033 11.298 -29.729 1.00 67.50 127 GLY A O 1
ATOM 1002 N N . CYS A 1 128 ? 19.257 11.038 -29.917 1.00 61.31 128 CYS A N 1
ATOM 1003 C CA . CYS A 1 128 ? 19.382 11.810 -31.147 1.00 61.31 128 CYS A CA 1
ATOM 1004 C C . CYS A 1 128 ? 18.684 11.033 -32.271 1.00 61.31 128 CYS A C 1
ATOM 1006 O O . CYS A 1 128 ? 19.200 10.021 -32.742 1.00 61.31 128 CYS A O 1
ATOM 1008 N N . TYR A 1 129 ? 17.513 11.495 -32.710 1.00 60.72 129 TYR A N 1
ATOM 1009 C CA . TYR A 1 129 ? 16.910 11.028 -33.954 1.00 60.72 129 TYR A CA 1
ATOM 1010 C C . TYR A 1 129 ? 17.779 11.525 -35.112 1.00 60.72 129 TYR A C 1
ATOM 1012 O O . TYR A 1 129 ? 17.586 12.631 -35.618 1.00 60.72 129 TYR A O 1
ATOM 1020 N N . ALA A 1 130 ? 18.761 10.724 -35.522 1.00 54.78 130 ALA A N 1
ATOM 1021 C CA . ALA A 1 130 ? 19.409 10.902 -36.810 1.00 54.78 130 ALA A CA 1
ATOM 1022 C C . ALA A 1 130 ? 18.347 10.642 -37.888 1.00 54.78 130 ALA A C 1
ATOM 1024 O O . ALA A 1 130 ? 18.014 9.493 -38.178 1.00 54.78 130 ALA A O 1
ATOM 1025 N N . ARG A 1 131 ? 17.756 11.716 -38.430 1.00 51.47 131 ARG A N 1
ATOM 1026 C CA . ARG A 1 131 ? 16.980 11.632 -39.672 1.00 51.47 131 ARG A CA 1
ATOM 1027 C C . ARG A 1 131 ? 17.932 11.117 -40.747 1.00 51.47 131 ARG A C 1
ATOM 1029 O O . ARG A 1 131 ? 18.965 11.740 -40.987 1.00 51.47 131 ARG A O 1
ATOM 1036 N N . ARG A 1 132 ? 17.603 9.959 -41.306 1.00 51.25 132 ARG A N 1
ATOM 1037 C CA . ARG A 1 132 ? 18.251 9.410 -42.492 1.00 51.25 132 ARG A CA 1
ATOM 1038 C C . ARG A 1 132 ? 17.582 9.970 -43.736 1.00 51.25 132 ARG A C 1
ATOM 1040 O O . ARG A 1 132 ? 16.355 10.210 -43.657 1.00 51.25 132 ARG A O 1
#

Organism: NCBI:txid546268

Foldseek 3Di:
DAFADDDPVVLCVVPVVCVVPDVVLLVVLLVVLCVVFPRDPPGPPNDNVLSVLLSSLSSVLVVVVVVCVVVVNDPDDCCWDDDDPDTDGDDPPPQPPVLVSLVVDPSSNVSVVSCPVVPDDDDDPDDPPPDD

InterPro domains:
  IPR025127 Protein of unknown function DUF4054 [PF13262] (11-115)

Radius of gyration: 18.37 Å; chains: 1; bounding box: 36×36×71 Å

pLDDT: mean 79.92, std 19.74, range [29.59, 97.06]

Secondary structure (DSSP, 8-state):
---PPP-HHHHHHH-GGGTTS-HHHHHHHHHHHHHHS--STT-S---HHHHHHHHHHHHHHHHHHHHHHHTT--SS--S--EETTEE-----TT--HHHHHHTTSHHHHHHHHHGGGGSS----PPP-----

Sequence (132 aa):
MGVVVFNPDTFREIYPQFVDTPNVRLDWWFAQAETLLNNTDCSIVKDLSERERLLMLLMRHLAALDERADQGGLVGRIGSATEGSVSVSADLSGVSGKAAWFAQTPWGLTYWQMTAKYRAFRYVPGGCYARR